Protein AF-A0A3D0DMH7-F1 (afdb_monomer)

Radius of gyration: 19.63 Å; Cα contacts (8 Å, |Δi|>4): 116; chains: 1; bounding box: 39×31×49 Å

Secondary structure (DSSP, 8-state):
------BTTEEEETTTTEEEE--SSS------PPPPPHHHHHHHHHHHHTSSS-EEEE-S---HHHHHHHHHHHHTT-EEEEETTEEEEEPP-

Mean predicted aligned error: 8.32 Å

Foldseek 3Di:
DDPFPDDVQWGADPVVRDIDGDDPDPDDDDDDDDADDPVVLLVVQVCQQADPAKDKAFHQDDDPVSVVSVVVSVVQAWDWDDDHRMIIIDYRD

Sequence (93 aa):
MNNLIDNNIITFDKDSDTITINPVSSSVKGSVRAIASKSHAHRLLIAAALSEEKTNIITPDTSKDIEATIGCLNSLGANIIRGNGHISVKPID

Nearest PDB structures (foldseek):
  3rmt-assembly1_B  TM=8.753E-01  e=2.019E-03  Halalkalibacterium halodurans
  3rmt-assembly1_A  TM=8.395E-01  e=3.193E-03  Halalkalibacterium halodurans
  5bs5-assembly2_B  TM=8.386E-01  e=3.850E-02  Acinetobacter baumannii ATCC 17978
  2pqd-assembly1_A  TM=8.842E-01  e=5.703E-02  Agrobacterium sp.
  3sg1-assembly1_A  TM=7.762E-01  e=2.114E-01  Bacillus anthracis

pLDDT: mean 86.64, std 13.91, range [35.94, 98.31]

Solvent-accessible surface area (backbone atoms only — not comparable to full-atom values): 5840 Å² total; per-residue (Å²): 136,83,87,63,71,80,51,99,40,46,49,74,42,82,90,75,76,42,75,48,76,50,75,96,55,101,72,89,84,86,87,77,85,83,73,78,58,63,72,57,52,53,53,52,51,54,52,27,33,71,34,98,51,75,34,76,46,83,44,78,68,84,48,73,68,54,56,50,51,51,53,52,44,37,73,70,48,20,51,70,49,78,56,94,45,28,37,40,24,35,28,42,122

Structure (mmCIF, N/CA/C/O backbone):
data_AF-A0A3D0DMH7-F1
#
_entry.id   AF-A0A3D0DMH7-F1
#
loop_
_atom_site.group_PDB
_atom_site.id
_atom_site.type_symbol
_atom_site.label_atom_id
_atom_site.label_alt_id
_atom_site.label_comp_id
_atom_site.label_asym_id
_atom_site.label_entity_id
_atom_site.label_seq_id
_atom_site.pdbx_PDB_ins_code
_atom_site.Cartn_x
_atom_site.Cartn_y
_atom_site.Cartn_z
_atom_site.occupancy
_atom_site.B_iso_or_equiv
_atom_site.auth_seq_id
_atom_site.auth_comp_id
_atom_site.auth_asym_id
_atom_site.auth_atom_id
_atom_site.pdbx_PDB_model_num
ATOM 1 N N . MET A 1 1 ? 3.622 -18.158 -28.665 1.00 35.94 1 MET A N 1
ATOM 2 C CA . MET A 1 1 ? 3.312 -16.897 -29.373 1.00 35.94 1 MET A CA 1
ATOM 3 C C . MET A 1 1 ? 3.974 -15.797 -28.561 1.00 35.94 1 MET A C 1
ATOM 5 O O . MET A 1 1 ? 3.477 -15.444 -27.499 1.00 35.94 1 MET A O 1
ATOM 9 N N . ASN A 1 2 ? 5.196 -15.436 -28.956 1.00 36.62 2 ASN A N 1
ATOM 10 C CA . ASN A 1 2 ? 6.109 -14.617 -28.162 1.00 36.62 2 ASN A CA 1
ATOM 11 C C . ASN A 1 2 ? 5.729 -13.148 -28.339 1.00 36.62 2 ASN A C 1
ATOM 13 O O . ASN A 1 2 ? 5.922 -12.592 -29.415 1.00 36.62 2 ASN A O 1
ATOM 17 N N . ASN A 1 3 ? 5.175 -12.535 -27.295 1.00 42.81 3 ASN A N 1
ATOM 18 C CA . ASN A 1 3 ? 4.986 -11.088 -27.236 1.00 42.81 3 ASN A CA 1
ATOM 19 C C . ASN A 1 3 ? 6.331 -10.436 -26.895 1.00 42.81 3 ASN A C 1
ATOM 21 O O . ASN A 1 3 ? 6.557 -9.997 -25.770 1.00 42.81 3 ASN A O 1
ATOM 25 N N . LEU A 1 4 ? 7.236 -10.432 -27.872 1.00 47.06 4 LEU A N 1
ATOM 26 C CA . LEU A 1 4 ? 8.407 -9.570 -27.866 1.00 47.06 4 LEU A CA 1
ATOM 27 C C . LEU A 1 4 ? 7.903 -8.155 -28.157 1.00 47.06 4 LEU A C 1
ATOM 29 O O . LEU A 1 4 ? 7.376 -7.885 -29.236 1.00 47.06 4 LEU A O 1
ATOM 33 N N . ILE A 1 5 ? 8.024 -7.252 -27.187 1.00 50.44 5 ILE A N 1
ATOM 34 C CA . ILE A 1 5 ? 7.977 -5.815 -27.469 1.00 50.44 5 ILE A CA 1
ATOM 35 C C . ILE A 1 5 ? 9.310 -5.511 -28.154 1.00 50.44 5 ILE A C 1
ATOM 37 O O . ILE A 1 5 ? 10.283 -5.135 -27.513 1.00 50.44 5 ILE A O 1
A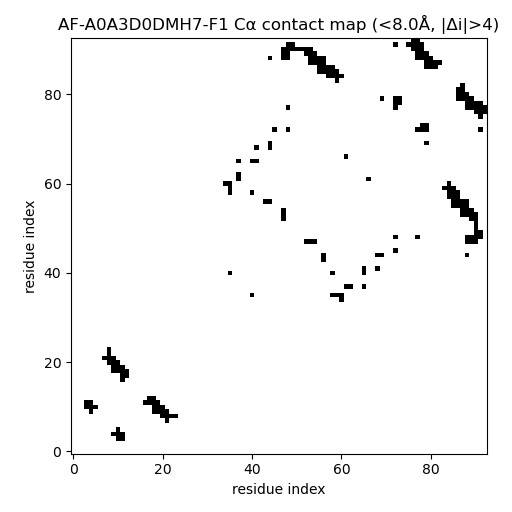TOM 41 N N . ASP A 1 6 ? 9.367 -5.814 -29.447 1.00 50.72 6 ASP A N 1
ATOM 42 C CA . ASP A 1 6 ? 10.601 -5.877 -30.218 1.00 50.72 6 ASP A CA 1
ATOM 43 C C . ASP A 1 6 ? 10.905 -4.503 -30.817 1.00 50.72 6 ASP A C 1
ATOM 45 O O . ASP A 1 6 ? 10.588 -4.183 -31.960 1.00 50.72 6 ASP A O 1
ATOM 49 N N . ASN A 1 7 ? 11.494 -3.645 -29.996 1.00 53.72 7 ASN A N 1
ATOM 50 C CA . ASN A 1 7 ? 12.386 -2.616 -30.500 1.00 53.72 7 ASN A CA 1
ATOM 51 C C . ASN A 1 7 ? 13.760 -3.075 -30.017 1.00 53.72 7 ASN A C 1
ATOM 53 O O . ASN A 1 7 ? 13.883 -3.230 -28.806 1.00 53.72 7 ASN A O 1
ATOM 57 N N . ASN A 1 8 ? 14.746 -3.286 -30.906 1.00 66.25 8 ASN A N 1
ATOM 58 C CA . ASN A 1 8 ? 16.117 -3.840 -30.705 1.00 66.25 8 ASN A CA 1
ATOM 59 C C . ASN A 1 8 ? 16.949 -3.342 -29.479 1.00 66.25 8 ASN A C 1
ATOM 61 O O . ASN A 1 8 ? 18.132 -3.646 -29.344 1.00 66.25 8 ASN A O 1
ATOM 65 N N . ILE A 1 9 ? 16.352 -2.545 -28.604 1.00 74.81 9 ILE A N 1
ATOM 66 C CA . ILE A 1 9 ? 16.852 -1.887 -27.406 1.00 74.81 9 ILE A CA 1
ATOM 67 C C . ILE A 1 9 ? 16.443 -2.639 -26.122 1.00 74.81 9 ILE A C 1
ATOM 69 O O . ILE A 1 9 ? 17.211 -2.615 -25.164 1.00 74.81 9 ILE A O 1
ATOM 73 N N . ILE A 1 10 ? 15.268 -3.287 -26.056 1.00 81.38 10 ILE A N 1
ATOM 74 C CA . ILE A 1 10 ? 14.792 -3.991 -24.846 1.00 81.38 10 ILE A CA 1
ATOM 75 C C . ILE A 1 10 ? 14.209 -5.354 -25.224 1.00 81.38 10 ILE A C 1
ATOM 77 O O . ILE A 1 10 ? 13.304 -5.432 -26.048 1.00 81.38 10 ILE A O 1
ATOM 81 N N . THR A 1 11 ? 14.676 -6.418 -24.573 1.00 84.50 11 THR A N 1
ATOM 82 C CA . THR A 1 11 ? 14.177 -7.787 -24.772 1.00 84.50 11 THR A CA 1
ATOM 83 C C . THR A 1 11 ? 13.801 -8.402 -23.426 1.00 84.50 11 THR A C 1
ATOM 85 O O . THR A 1 11 ? 14.533 -8.238 -22.451 1.00 84.50 11 THR A O 1
ATOM 88 N N . PHE A 1 12 ? 12.669 -9.112 -23.370 1.00 86.81 12 PHE A N 1
ATOM 89 C CA . PHE A 1 12 ? 12.235 -9.879 -22.200 1.00 86.81 12 PHE A CA 1
ATOM 90 C C . PHE A 1 12 ? 12.213 -11.371 -22.535 1.00 86.81 12 PHE A C 1
ATOM 92 O O . PHE A 1 12 ? 11.487 -11.792 -23.438 1.00 86.81 12 PHE A O 1
ATOM 99 N N . ASP A 1 13 ? 12.997 -12.149 -21.796 1.00 87.06 13 ASP A N 1
ATOM 100 C CA . ASP A 1 13 ? 12.963 -13.605 -21.821 1.00 87.06 13 ASP A CA 1
ATOM 101 C C . ASP A 1 13 ? 12.095 -14.110 -20.662 1.00 87.06 13 ASP A C 1
ATOM 103 O O . ASP A 1 13 ? 12.434 -13.967 -19.487 1.00 87.06 13 ASP A O 1
ATOM 107 N N . LYS A 1 14 ? 10.951 -14.698 -21.017 1.00 81.62 14 LYS A N 1
ATOM 108 C CA . LYS A 1 14 ? 9.955 -15.193 -20.067 1.00 81.62 14 LYS A CA 1
ATOM 109 C C . LYS A 1 14 ? 10.387 -16.489 -19.374 1.00 81.62 14 LYS A C 1
ATOM 111 O O . LYS A 1 14 ? 9.899 -16.758 -18.280 1.00 81.62 14 LYS A O 1
ATOM 116 N N . ASP A 1 15 ? 11.261 -17.279 -19.992 1.00 90.06 15 ASP A N 1
ATOM 117 C CA . ASP A 1 15 ? 11.673 -18.576 -19.451 1.00 90.06 15 ASP A CA 1
ATOM 118 C C . ASP A 1 15 ? 12.785 -18.414 -18.404 1.00 90.06 15 ASP A C 1
ATOM 120 O O . ASP A 1 15 ? 12.855 -19.186 -17.448 1.00 90.06 15 ASP A O 1
ATOM 124 N N . SER A 1 16 ? 13.619 -17.377 -18.547 1.00 89.31 16 SER A N 1
ATOM 125 C CA . SER A 1 16 ? 14.708 -17.048 -17.616 1.00 89.31 16 SER A CA 1
ATOM 126 C C . SER A 1 16 ? 14.441 -15.830 -16.718 1.00 89.31 16 SER A C 1
ATOM 128 O O . SER A 1 16 ? 15.326 -15.439 -15.957 1.00 89.31 16 SER A O 1
ATOM 130 N N . ASP A 1 17 ? 13.255 -15.218 -16.811 1.00 90.56 17 ASP A N 1
ATOM 131 C CA . ASP A 1 17 ? 12.877 -13.971 -16.118 1.00 90.56 17 ASP A CA 1
ATOM 132 C C . ASP A 1 17 ? 13.922 -12.845 -16.281 1.00 90.56 17 ASP A C 1
ATOM 134 O O . ASP A 1 17 ? 14.213 -12.073 -15.366 1.00 90.56 17 ASP A O 1
ATOM 138 N N . THR A 1 18 ? 14.538 -12.772 -17.466 1.00 90.50 18 THR A N 1
ATOM 139 C CA . THR A 1 18 ? 15.642 -11.849 -17.754 1.00 90.50 18 THR A CA 1
ATOM 140 C C . THR A 1 18 ? 15.192 -10.716 -18.668 1.00 90.50 18 THR A C 1
ATOM 142 O O . THR A 1 18 ? 14.602 -10.929 -19.728 1.00 90.50 18 THR A O 1
ATOM 145 N N . ILE A 1 19 ? 15.539 -9.484 -18.285 1.00 89.38 19 ILE A N 1
ATOM 146 C CA . ILE A 1 19 ? 15.403 -8.291 -19.126 1.00 89.38 19 ILE A CA 1
ATOM 147 C C . ILE A 1 19 ? 16.792 -7.888 -19.622 1.00 89.38 19 ILE A C 1
ATOM 149 O O . ILE A 1 19 ? 17.681 -7.606 -18.821 1.00 89.38 19 ILE A O 1
ATOM 153 N N . THR A 1 20 ? 16.968 -7.814 -20.941 1.00 87.44 20 THR A N 1
ATOM 154 C CA . THR A 1 20 ? 18.191 -7.300 -21.575 1.00 87.44 20 THR A CA 1
ATOM 155 C C . THR A 1 20 ? 17.939 -5.903 -22.125 1.00 87.44 20 THR A C 1
ATOM 157 O O . THR A 1 20 ? 16.949 -5.677 -22.822 1.00 87.44 20 THR A O 1
ATOM 160 N N . ILE A 1 21 ? 18.844 -4.969 -21.821 1.00 85.19 21 ILE A N 1
ATOM 161 C CA . ILE A 1 21 ? 18.819 -3.594 -22.326 1.00 85.19 21 ILE A CA 1
ATOM 162 C C . ILE A 1 21 ? 20.077 -3.379 -23.167 1.00 85.19 21 ILE A C 1
ATOM 164 O O . ILE A 1 21 ? 21.187 -3.442 -22.642 1.00 85.19 21 ILE A O 1
ATOM 168 N N . ASN A 1 22 ? 19.893 -3.092 -24.454 1.00 84.38 22 ASN A N 1
ATOM 169 C CA . ASN A 1 22 ? 20.950 -2.769 -25.408 1.00 84.38 22 ASN A CA 1
ATOM 170 C C . ASN A 1 22 ? 20.946 -1.252 -25.660 1.00 84.38 22 ASN A C 1
ATOM 172 O O . ASN A 1 22 ? 20.206 -0.771 -26.524 1.00 84.38 22 ASN A O 1
ATOM 176 N N . PRO A 1 23 ? 21.706 -0.457 -24.886 1.00 75.25 23 PRO A N 1
ATOM 177 C CA . PRO A 1 23 ? 21.689 0.992 -25.023 1.00 75.25 23 PRO A CA 1
ATOM 178 C C . PRO A 1 23 ? 22.255 1.427 -26.382 1.00 75.25 23 PRO A C 1
ATOM 180 O O . PRO A 1 23 ? 23.339 1.016 -26.784 1.00 75.25 23 PRO A O 1
ATOM 183 N N . VAL A 1 24 ? 21.533 2.316 -27.070 1.00 75.88 24 VAL A N 1
ATOM 184 C CA . VAL A 1 24 ? 21.950 2.897 -28.363 1.00 75.88 24 VAL A CA 1
ATOM 185 C C . VAL A 1 24 ? 23.013 3.997 -28.226 1.00 75.88 24 VAL A C 1
ATOM 187 O O . VAL A 1 24 ? 23.600 4.416 -29.220 1.00 75.88 24 VAL A O 1
ATOM 190 N N . SER A 1 25 ? 23.271 4.479 -27.005 1.00 78.50 25 SER A N 1
ATOM 191 C CA . SER A 1 25 ? 24.271 5.507 -26.692 1.00 78.50 25 SER A CA 1
ATOM 192 C C . SER A 1 25 ? 25.007 5.194 -25.385 1.00 78.50 25 SER A C 1
ATOM 194 O O . SER A 1 25 ? 24.457 4.583 -24.472 1.00 78.50 25 SER A O 1
ATOM 196 N N . SER A 1 26 ? 26.249 5.671 -25.258 1.00 76.19 26 SER A N 1
ATOM 197 C CA . SER A 1 26 ? 27.096 5.491 -24.064 1.00 76.19 26 SER A CA 1
ATOM 198 C C . SER A 1 26 ? 26.689 6.356 -22.859 1.00 76.19 26 SER A C 1
ATOM 200 O O . SER A 1 26 ? 27.303 6.275 -21.797 1.00 76.19 26 SER A O 1
ATOM 202 N N . SER A 1 27 ? 25.661 7.196 -23.001 1.00 79.50 27 SER A N 1
ATOM 203 C CA . SER A 1 27 ? 25.127 8.032 -21.926 1.00 79.50 27 SER A CA 1
ATOM 204 C C . SER A 1 27 ? 23.608 8.132 -22.044 1.00 79.50 27 SER A C 1
ATOM 206 O O . SER A 1 27 ? 23.089 8.518 -23.093 1.00 79.50 27 SER A O 1
ATOM 208 N N . VAL A 1 28 ? 22.911 7.807 -20.952 1.00 79.56 28 VAL A N 1
ATOM 209 C CA . VAL A 1 28 ? 21.464 7.995 -20.785 1.00 79.56 28 VAL A CA 1
ATOM 210 C C . VAL A 1 28 ? 21.251 9.132 -19.791 1.00 79.56 28 VAL A C 1
ATOM 212 O O . VAL A 1 28 ? 21.795 9.110 -18.687 1.00 79.56 28 VAL A O 1
ATOM 215 N N . LYS A 1 29 ? 20.472 10.142 -20.182 1.00 84.56 29 LYS A N 1
ATOM 216 C CA . LYS A 1 29 ? 20.102 11.279 -19.330 1.00 84.56 29 LYS A CA 1
ATOM 217 C C . LYS A 1 29 ? 18.607 11.543 -19.467 1.00 84.56 29 LYS A C 1
ATOM 219 O O . LYS A 1 29 ? 18.075 11.510 -20.571 1.00 84.56 29 LYS A O 1
ATOM 224 N N . GLY A 1 30 ? 17.944 11.811 -18.349 1.00 85.31 30 GLY A N 1
ATOM 225 C CA . GLY A 1 30 ? 16.510 12.072 -18.298 1.00 85.31 30 GLY A CA 1
ATOM 226 C C . GLY A 1 30 ? 16.029 12.260 -16.864 1.00 85.31 30 GLY A C 1
ATOM 227 O O . GLY A 1 30 ? 16.822 12.270 -15.922 1.00 85.31 30 GLY A O 1
ATOM 228 N N . SER A 1 31 ? 14.724 12.418 -16.686 1.00 90.88 31 SER A N 1
ATOM 229 C CA . SER A 1 31 ? 14.093 12.488 -15.369 1.00 90.88 31 SER A CA 1
ATOM 230 C C . SER A 1 31 ? 12.842 11.627 -15.362 1.00 90.88 31 SER A C 1
ATOM 232 O O . SER A 1 31 ? 12.075 11.625 -16.321 1.00 90.88 31 SER A O 1
ATOM 234 N N . VAL A 1 32 ? 12.643 10.902 -14.269 1.00 86.81 32 VAL A N 1
ATOM 235 C CA . VAL A 1 32 ? 11.461 10.077 -14.022 1.00 86.81 32 VAL A CA 1
ATOM 236 C C . VAL A 1 32 ? 10.874 10.508 -12.689 1.00 86.81 32 VAL A C 1
ATOM 238 O O . VAL A 1 32 ? 11.603 10.794 -11.738 1.00 86.81 32 VAL A O 1
ATOM 241 N N . ARG A 1 33 ? 9.545 10.572 -12.614 1.00 81.81 33 ARG A N 1
ATOM 242 C CA . ARG A 1 33 ? 8.851 10.811 -11.351 1.00 81.81 33 ARG A CA 1
ATOM 243 C C . ARG A 1 33 ? 9.047 9.594 -10.450 1.00 81.81 33 ARG A C 1
ATOM 245 O O . ARG A 1 33 ? 8.692 8.487 -10.841 1.00 81.81 33 ARG A O 1
ATOM 252 N N . ALA A 1 34 ? 9.579 9.805 -9.252 1.00 81.19 34 ALA A N 1
ATOM 253 C CA . ALA A 1 34 ? 9.640 8.746 -8.256 1.00 81.19 34 ALA A CA 1
ATOM 254 C C . ALA A 1 34 ? 8.217 8.310 -7.871 1.00 81.19 34 ALA A C 1
ATOM 256 O O . ALA A 1 34 ? 7.370 9.154 -7.570 1.00 81.19 34 ALA A O 1
ATOM 257 N N . ILE A 1 35 ? 7.971 7.002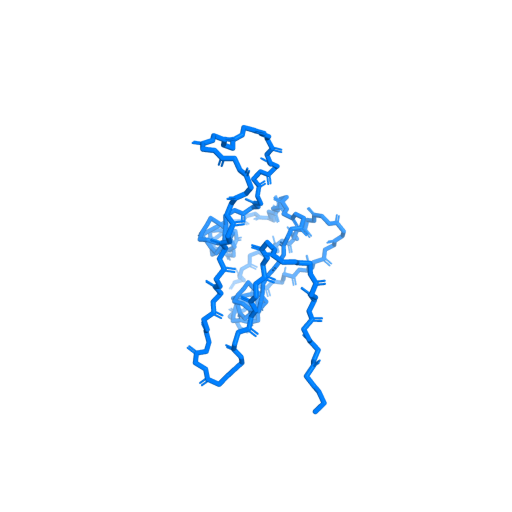 -7.893 1.00 79.50 35 ILE A N 1
ATOM 258 C CA . ILE A 1 35 ? 6.744 6.409 -7.351 1.00 79.50 35 ILE A CA 1
ATOM 259 C C . ILE A 1 35 ? 6.767 6.453 -5.821 1.00 79.50 35 ILE A C 1
ATOM 261 O O . ILE A 1 35 ? 7.838 6.555 -5.208 1.00 79.50 35 ILE A O 1
ATOM 265 N N . ALA A 1 36 ? 5.597 6.350 -5.192 1.00 75.75 36 ALA A N 1
ATOM 266 C CA . ALA A 1 36 ? 5.528 6.272 -3.740 1.00 75.75 36 ALA A CA 1
ATOM 267 C C . ALA A 1 36 ? 6.276 5.027 -3.221 1.00 75.75 36 ALA A C 1
ATOM 269 O O . ALA A 1 36 ? 6.154 3.921 -3.753 1.00 75.75 36 ALA A O 1
ATOM 270 N N . SER A 1 37 ? 7.066 5.199 -2.157 1.00 82.62 37 SER A N 1
ATOM 271 C CA . SER A 1 37 ? 7.796 4.081 -1.556 1.00 82.62 37 SER A CA 1
ATOM 272 C C . SER A 1 37 ? 6.832 3.131 -0.852 1.00 82.62 37 SER A C 1
ATOM 274 O O . SER A 1 37 ? 6.180 3.499 0.128 1.00 82.62 37 SER A O 1
ATOM 276 N N . LYS A 1 38 ? 6.814 1.877 -1.308 1.00 84.88 38 LYS A N 1
ATOM 277 C CA . LYS A 1 38 ? 6.006 0.804 -0.721 1.00 84.88 38 LYS A CA 1
ATOM 278 C C . LYS A 1 38 ? 6.254 0.660 0.786 1.00 84.88 38 LYS A C 1
ATOM 280 O O . LYS A 1 38 ? 5.312 0.685 1.570 1.00 84.88 38 LYS A O 1
ATOM 285 N N . SER A 1 39 ? 7.517 0.589 1.215 1.00 89.19 39 SER A N 1
ATOM 286 C CA . SER A 1 39 ? 7.873 0.444 2.635 1.00 89.19 39 SER A CA 1
ATOM 287 C C . SER A 1 39 ? 7.399 1.620 3.493 1.00 89.19 39 SER A C 1
ATOM 289 O O . SER A 1 39 ? 7.051 1.419 4.655 1.00 89.19 39 SER A O 1
ATOM 291 N N . HIS A 1 40 ? 7.358 2.839 2.943 1.00 89.88 40 HIS A N 1
ATOM 292 C CA . HIS A 1 40 ? 6.766 3.977 3.649 1.00 89.88 40 HIS A CA 1
ATOM 293 C C . HIS A 1 40 ? 5.249 3.830 3.785 1.00 89.88 40 HIS A C 1
ATOM 295 O O . HIS A 1 40 ? 4.737 4.053 4.879 1.00 89.88 40 HIS A O 1
ATOM 301 N N . ALA A 1 41 ? 4.549 3.392 2.735 1.00 91.50 41 ALA A N 1
ATOM 302 C CA . ALA A 1 41 ? 3.104 3.169 2.790 1.00 91.50 41 ALA A CA 1
ATOM 303 C C . ALA A 1 41 ? 2.722 2.165 3.892 1.00 91.50 41 ALA A C 1
ATOM 305 O O . ALA A 1 41 ? 1.842 2.456 4.696 1.00 91.50 41 ALA A O 1
ATOM 306 N N . HIS A 1 42 ? 3.436 1.037 4.004 1.00 94.56 42 HIS A N 1
ATOM 307 C CA . HIS A 1 42 ? 3.193 0.056 5.071 1.00 94.56 42 HIS A CA 1
ATOM 308 C C . HIS A 1 42 ? 3.339 0.654 6.474 1.00 94.56 42 HIS A C 1
ATOM 310 O O . HIS A 1 42 ? 2.469 0.470 7.321 1.00 94.56 42 HIS A O 1
ATOM 316 N N . ARG A 1 43 ? 4.430 1.388 6.725 1.00 96.00 43 ARG A N 1
ATOM 317 C CA . ARG A 1 43 ? 4.679 1.997 8.041 1.00 96.00 43 ARG A CA 1
ATOM 318 C C . ARG A 1 43 ? 3.620 3.034 8.392 1.00 96.00 43 ARG A C 1
ATOM 320 O O . ARG A 1 43 ? 3.164 3.060 9.528 1.00 96.00 43 ARG A O 1
ATOM 327 N N . LEU A 1 44 ? 3.218 3.855 7.422 1.00 96.00 44 LEU A N 1
ATOM 328 C CA . LEU A 1 44 ? 2.168 4.853 7.6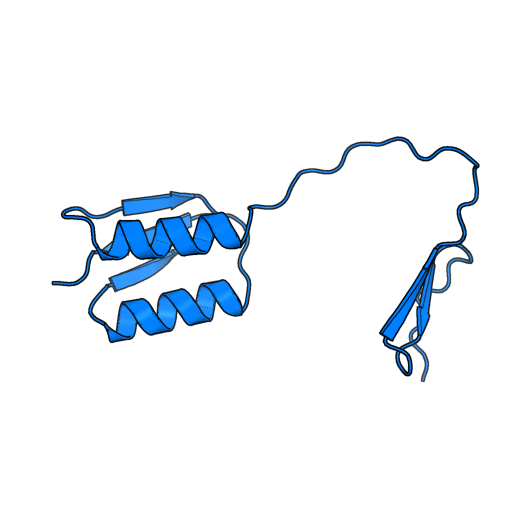14 1.00 96.00 44 LEU A CA 1
ATOM 329 C C . LEU A 1 44 ? 0.819 4.198 7.914 1.00 96.00 44 LEU A C 1
ATOM 331 O O . LEU A 1 44 ? 0.130 4.652 8.816 1.00 96.00 44 LEU A O 1
ATOM 335 N N . LEU A 1 45 ? 0.467 3.117 7.211 1.00 96.94 45 LEU A N 1
ATOM 336 C CA . LEU A 1 45 ? -0.768 2.369 7.463 1.00 96.94 45 LEU A CA 1
ATOM 337 C C . LEU A 1 45 ? -0.813 1.793 8.879 1.00 96.94 45 LEU A C 1
ATOM 339 O O . LEU A 1 45 ? -1.816 1.948 9.565 1.00 96.94 45 LEU A O 1
ATOM 343 N N . ILE A 1 46 ? 0.278 1.168 9.328 1.00 97.69 46 ILE A N 1
ATOM 344 C CA . ILE A 1 46 ? 0.366 0.603 10.680 1.00 97.69 46 ILE A CA 1
ATOM 345 C C . ILE A 1 46 ? 0.274 1.714 11.730 1.00 97.69 46 ILE A C 1
ATOM 347 O O . ILE A 1 46 ? -0.502 1.598 12.671 1.00 97.69 46 ILE A O 1
ATOM 351 N N . ALA A 1 47 ? 1.022 2.807 11.555 1.00 97.94 47 ALA A N 1
ATOM 352 C CA . ALA A 1 47 ? 0.986 3.933 12.485 1.00 97.94 47 ALA A CA 1
ATOM 353 C C . ALA A 1 47 ? -0.411 4.570 12.564 1.00 97.94 47 ALA A C 1
ATOM 355 O O . ALA A 1 47 ? -0.882 4.864 13.653 1.00 97.94 47 ALA A O 1
ATOM 356 N N . ALA A 1 48 ? -1.084 4.731 11.424 1.00 97.75 48 ALA A N 1
ATOM 357 C CA . ALA A 1 48 ? -2.439 5.268 11.349 1.00 97.75 48 ALA A CA 1
ATOM 358 C C . ALA A 1 48 ? -3.493 4.332 11.962 1.00 97.75 48 ALA A C 1
ATOM 360 O O . ALA A 1 48 ? -4.480 4.794 12.520 1.00 97.75 48 ALA A O 1
ATOM 361 N N . ALA A 1 49 ? -3.312 3.014 11.856 1.00 98.25 49 ALA A N 1
ATOM 362 C CA . ALA A 1 49 ? -4.227 2.052 12.466 1.00 98.25 49 ALA A CA 1
ATOM 363 C C . ALA A 1 49 ? -4.090 1.997 13.996 1.00 98.25 49 ALA A C 1
ATOM 365 O O . ALA A 1 49 ? -5.038 1.613 14.672 1.00 98.25 49 ALA A O 1
ATOM 366 N N . LEU A 1 50 ? -2.923 2.380 14.522 1.00 97.75 50 LEU A N 1
ATOM 367 C CA . LEU A 1 50 ? -2.601 2.405 15.951 1.00 97.75 50 LEU A CA 1
ATOM 368 C C . LEU A 1 50 ? -2.648 3.816 16.562 1.00 97.75 50 LEU A C 1
ATOM 370 O O . LEU A 1 50 ? -2.285 3.982 17.725 1.00 97.75 50 LEU A O 1
ATOM 374 N N . SER A 1 51 ? -3.021 4.843 15.792 1.00 97.25 51 SER A N 1
ATOM 375 C CA . SER A 1 51 ? -3.151 6.209 16.306 1.00 97.25 51 SER A CA 1
ATOM 376 C C . SER A 1 51 ? -4.466 6.404 17.059 1.00 97.25 51 SER A C 1
ATOM 378 O O . SER A 1 51 ? -5.380 5.604 16.938 1.00 97.25 51 SER A O 1
ATOM 380 N N . GLU A 1 52 ? -4.596 7.502 17.797 1.00 95.75 52 GLU A N 1
ATOM 381 C CA . GLU A 1 52 ? -5.845 7.833 18.506 1.00 95.75 52 GLU A CA 1
ATOM 382 C C . GLU A 1 52 ? -6.922 8.395 17.564 1.00 95.75 52 GLU A C 1
ATOM 384 O O . GLU A 1 52 ? -8.115 8.277 17.820 1.00 95.75 52 GLU A O 1
ATOM 389 N N . GLU A 1 53 ? -6.500 8.987 16.444 1.00 95.94 53 GLU A N 1
ATOM 390 C CA . GLU A 1 53 ? -7.368 9.765 15.564 1.00 95.94 53 GLU A CA 1
ATOM 391 C C . GLU A 1 53 ? -7.394 9.231 14.133 1.00 95.94 53 GLU A C 1
ATOM 393 O O . GLU A 1 53 ? -6.466 8.574 13.648 1.00 95.94 53 GLU A O 1
ATOM 398 N N . LYS A 1 54 ? -8.466 9.578 13.415 1.00 96.75 54 LYS A N 1
ATOM 399 C CA . LYS A 1 54 ? -8.597 9.283 11.986 1.00 96.75 54 LYS A CA 1
ATOM 400 C C . LYS A 1 54 ? -7.465 9.942 11.192 1.00 96.75 54 LYS A C 1
ATOM 402 O O . LYS A 1 54 ? -7.273 11.154 11.250 1.00 96.75 54 LYS A O 1
ATOM 407 N N . THR A 1 55 ? -6.802 9.158 10.346 1.00 97.56 55 THR A N 1
ATOM 408 C CA . THR A 1 55 ? -5.657 9.606 9.543 1.00 97.56 55 THR A CA 1
ATOM 409 C C . THR A 1 55 ? -5.923 9.446 8.046 1.00 97.56 55 THR A C 1
ATOM 411 O O . THR A 1 55 ? -6.477 8.442 7.602 1.00 97.56 55 THR A O 1
ATOM 414 N N . ASN A 1 56 ? -5.502 10.428 7.241 1.00 96.12 56 ASN A N 1
ATOM 415 C CA . ASN A 1 56 ? -5.530 10.344 5.778 1.00 96.12 56 ASN A CA 1
ATOM 416 C C . ASN A 1 56 ? -4.102 10.291 5.225 1.00 96.12 56 ASN A C 1
ATOM 418 O O . ASN A 1 56 ? -3.304 11.196 5.458 1.00 96.12 56 ASN A O 1
ATOM 422 N N . ILE A 1 57 ? -3.799 9.250 4.454 1.00 94.31 57 ILE A N 1
ATOM 423 C CA . ILE A 1 57 ? -2.499 9.033 3.818 1.00 94.31 57 ILE A CA 1
ATOM 424 C C . ILE A 1 57 ? -2.636 9.332 2.326 1.00 94.31 57 ILE A C 1
ATOM 426 O O . ILE A 1 57 ? -3.429 8.694 1.636 1.00 94.31 57 ILE A O 1
ATOM 430 N N . ILE A 1 58 ? -1.853 10.280 1.808 1.00 91.50 58 ILE A N 1
ATOM 431 C CA . ILE A 1 58 ? -1.804 10.571 0.369 1.00 91.50 58 ILE A CA 1
ATOM 432 C C . ILE A 1 58 ? -0.894 9.540 -0.298 1.00 91.50 58 ILE A C 1
ATOM 434 O O . ILE A 1 58 ? 0.310 9.508 -0.048 1.00 91.50 58 ILE A O 1
ATOM 438 N N . THR A 1 59 ? -1.470 8.694 -1.147 1.00 86.25 59 THR A N 1
ATOM 439 C CA . THR A 1 59 ? -0.721 7.708 -1.930 1.00 86.25 59 THR A CA 1
ATOM 440 C C . THR A 1 59 ? -1.469 7.404 -3.231 1.00 86.25 59 THR A C 1
ATOM 442 O O . THR A 1 59 ? -2.531 6.775 -3.203 1.00 86.25 59 THR A O 1
ATOM 445 N N . PRO A 1 60 ? -0.962 7.863 -4.391 1.00 79.38 60 PRO A N 1
ATOM 446 C CA . PRO A 1 60 ? -1.572 7.546 -5.681 1.00 79.38 60 PRO A CA 1
ATOM 447 C C . PRO A 1 60 ? -1.392 6.071 -6.048 1.00 79.38 60 PRO A C 1
ATOM 449 O O . PRO A 1 60 ? -2.278 5.465 -6.651 1.00 79.38 60 PRO A O 1
ATOM 452 N N . ASP A 1 61 ? -0.280 5.480 -5.616 1.00 82.00 61 ASP A N 1
ATOM 453 C CA . ASP A 1 61 ? 0.118 4.130 -5.982 1.00 82.00 61 ASP A CA 1
ATOM 454 C C . ASP A 1 61 ? -0.374 3.097 -4.956 1.00 82.00 61 ASP A C 1
ATOM 456 O O . ASP A 1 61 ? -0.565 3.395 -3.773 1.00 82.00 61 ASP A O 1
ATOM 460 N N . THR A 1 62 ? -0.560 1.860 -5.420 1.00 84.88 62 THR A N 1
ATOM 461 C CA . THR A 1 62 ? -0.759 0.676 -4.572 1.00 84.88 62 THR A CA 1
ATOM 462 C C . THR A 1 62 ? 0.041 -0.502 -5.092 1.00 84.88 62 THR A C 1
ATOM 464 O O . THR A 1 62 ? 0.549 -0.498 -6.212 1.00 84.88 62 THR A O 1
ATOM 467 N N . SER A 1 63 ? 0.091 -1.546 -4.284 1.00 89.44 63 SER A N 1
ATOM 468 C CA . SER A 1 63 ? 0.578 -2.862 -4.648 1.00 89.44 63 SER A CA 1
ATOM 469 C C . SER A 1 63 ? -0.279 -3.922 -3.965 1.00 89.44 63 SER A C 1
ATOM 471 O O . SER A 1 63 ? -0.986 -3.641 -2.998 1.00 89.44 63 SER A O 1
ATOM 473 N N . LYS A 1 64 ? -0.155 -5.176 -4.411 1.00 91.25 64 LYS A N 1
ATOM 474 C CA . LYS A 1 64 ? -0.765 -6.319 -3.714 1.00 91.25 64 LYS A CA 1
ATOM 475 C C . LYS A 1 64 ? -0.357 -6.380 -2.236 1.00 91.25 64 LYS A C 1
ATOM 477 O O . LYS A 1 64 ? -1.180 -6.721 -1.399 1.00 91.25 64 LYS A O 1
ATOM 482 N N . ASP A 1 65 ? 0.878 -5.992 -1.919 1.00 92.50 65 ASP A N 1
ATOM 483 C CA . ASP A 1 65 ? 1.378 -5.956 -0.541 1.00 92.50 65 ASP A CA 1
ATOM 484 C C . ASP A 1 65 ? 0.652 -4.895 0.309 1.00 92.50 65 ASP A C 1
ATOM 486 O O . ASP A 1 65 ? 0.311 -5.146 1.468 1.00 92.50 65 ASP A O 1
ATOM 490 N N . ILE A 1 66 ? 0.393 -3.711 -0.263 1.00 92.69 66 ILE A N 1
ATOM 491 C CA . ILE A 1 66 ? -0.357 -2.635 0.402 1.00 92.69 66 ILE A CA 1
ATOM 492 C C . ILE A 1 66 ? -1.793 -3.091 0.666 1.00 92.69 66 ILE A C 1
ATOM 494 O O . ILE A 1 66 ? -2.261 -2.978 1.797 1.00 92.69 66 ILE A O 1
ATOM 498 N N . GLU A 1 67 ? -2.461 -3.676 -0.331 1.00 93.88 67 GLU A N 1
ATOM 499 C CA . GLU A 1 67 ? -3.826 -4.194 -0.169 1.00 93.88 67 GLU A CA 1
ATOM 500 C C . GLU A 1 67 ? -3.887 -5.327 0.872 1.00 93.88 67 GLU A C 1
ATOM 502 O O . GLU A 1 67 ? -4.798 -5.365 1.697 1.00 93.88 67 GLU A O 1
ATOM 507 N N . ALA A 1 68 ? -2.881 -6.208 0.913 1.00 95.8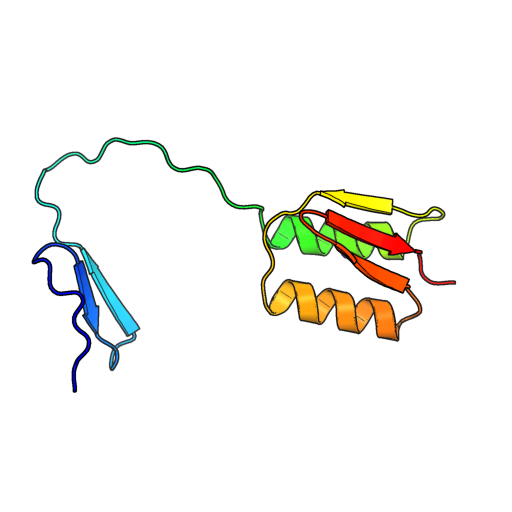8 68 ALA A N 1
ATOM 508 C CA . ALA A 1 68 ? -2.779 -7.239 1.946 1.00 95.88 68 ALA A CA 1
ATOM 509 C C . ALA A 1 68 ? -2.620 -6.633 3.351 1.00 95.88 68 ALA A C 1
ATOM 511 O O . ALA A 1 68 ? -3.262 -7.081 4.297 1.00 95.88 68 ALA A O 1
ATOM 512 N N . THR A 1 69 ? -1.816 -5.575 3.488 1.00 96.50 69 THR A N 1
ATOM 513 C CA . THR A 1 69 ? -1.642 -4.867 4.769 1.00 96.50 69 THR A CA 1
ATOM 514 C C . THR A 1 69 ? -2.942 -4.218 5.227 1.00 96.50 69 THR A C 1
ATOM 516 O O . THR A 1 69 ? -3.309 -4.353 6.390 1.00 96.50 69 THR A O 1
ATOM 519 N N . ILE A 1 70 ? -3.665 -3.567 4.312 1.00 96.38 70 ILE A N 1
ATOM 520 C CA . ILE A 1 70 ? -4.995 -3.005 4.574 1.00 96.38 70 ILE A CA 1
ATOM 521 C C . ILE A 1 70 ? -5.954 -4.101 5.053 1.00 96.38 70 ILE A C 1
ATOM 523 O O . ILE A 1 70 ? -6.626 -3.920 6.063 1.00 96.38 70 ILE A O 1
ATOM 527 N N . GLY A 1 71 ? -5.985 -5.253 4.375 1.00 97.62 71 GLY A N 1
ATOM 528 C CA . GLY A 1 71 ? -6.826 -6.389 4.759 1.00 97.62 71 GLY A CA 1
ATOM 529 C C . GLY A 1 71 ? -6.512 -6.921 6.160 1.00 97.62 71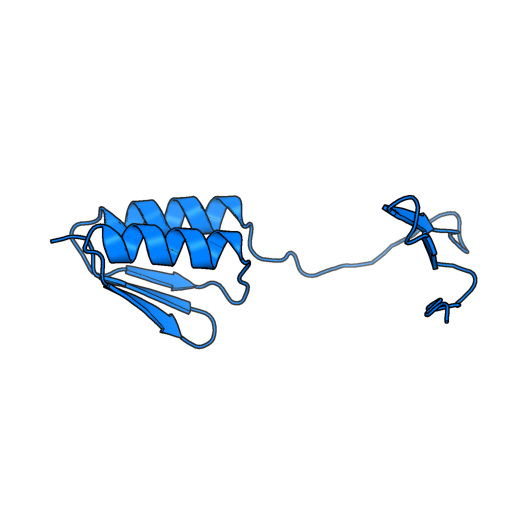 GLY A C 1
ATOM 530 O O . GLY A 1 71 ? -7.429 -7.147 6.952 1.00 97.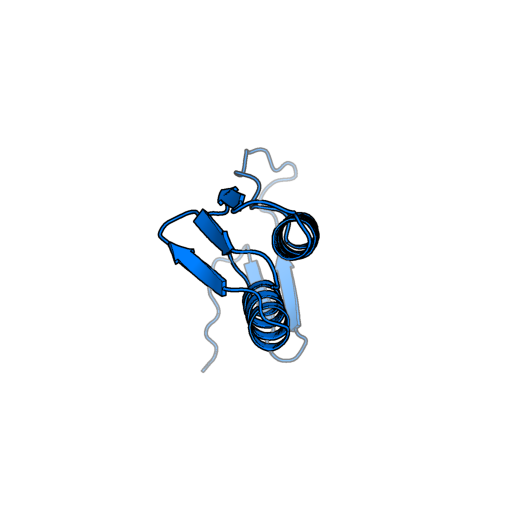62 71 GLY A O 1
ATOM 531 N N . CYS A 1 72 ? -5.227 -7.062 6.498 1.00 98.00 72 CYS A N 1
ATOM 532 C CA . CYS A 1 72 ? -4.795 -7.462 7.837 1.00 98.00 72 CYS A CA 1
ATOM 533 C C . CYS A 1 72 ? -5.248 -6.456 8.902 1.00 98.00 72 CYS A C 1
ATOM 535 O O . CYS A 1 72 ? -5.841 -6.852 9.898 1.00 98.00 72 CYS A O 1
ATOM 537 N N . LEU A 1 73 ? -5.011 -5.160 8.686 1.00 98.12 73 LEU A N 1
ATOM 538 C CA . LEU A 1 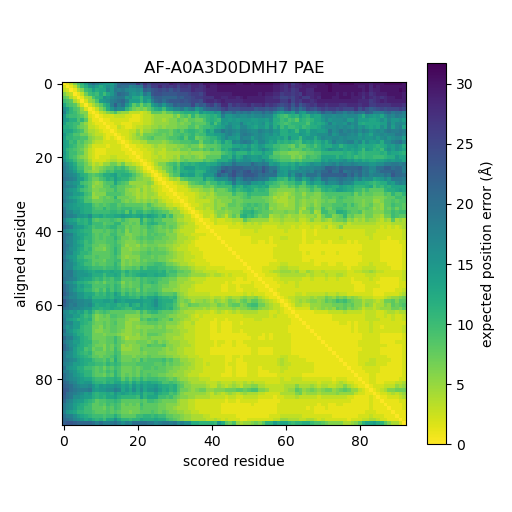73 ? -5.386 -4.111 9.640 1.00 98.12 73 LEU A CA 1
ATOM 539 C C . LEU A 1 73 ? -6.907 -3.994 9.804 1.00 98.12 73 LEU A C 1
ATOM 541 O O . LEU A 1 73 ? -7.385 -3.851 10.926 1.00 98.12 73 LEU A O 1
ATOM 545 N N . ASN A 1 74 ? -7.670 -4.133 8.716 1.00 98.19 74 ASN A N 1
ATOM 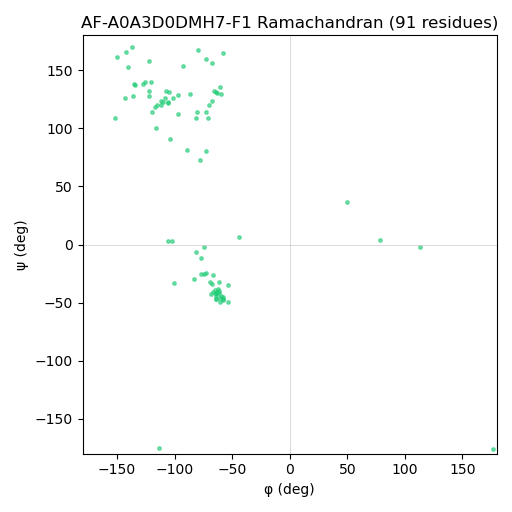546 C CA . ASN A 1 74 ? -9.131 -4.190 8.780 1.00 98.19 74 ASN A CA 1
ATOM 547 C C . ASN A 1 74 ? -9.614 -5.397 9.597 1.00 98.19 74 ASN A C 1
ATOM 549 O O . ASN A 1 74 ? -10.535 -5.279 10.398 1.00 98.19 74 ASN A O 1
ATOM 553 N N . SER A 1 75 ? -8.956 -6.550 9.449 1.00 97.94 75 SER A N 1
ATOM 554 C CA . SER A 1 75 ? -9.261 -7.751 10.242 1.00 97.94 75 SER A CA 1
ATOM 555 C C . SER A 1 75 ? -8.926 -7.586 11.728 1.00 97.94 75 SER A C 1
ATOM 557 O O . SER A 1 75 ? -9.531 -8.249 12.565 1.00 97.94 75 SER A O 1
ATOM 559 N N . LEU A 1 76 ? -7.974 -6.707 12.058 1.00 97.38 76 LEU A N 1
ATOM 560 C CA . LEU A 1 76 ? -7.620 -6.351 13.434 1.00 97.38 76 LEU A CA 1
ATOM 561 C C . LEU A 1 76 ? -8.551 -5.300 14.055 1.00 97.38 76 LEU A C 1
ATOM 563 O O . LEU A 1 76 ? -8.418 -5.036 15.242 1.00 97.38 76 LEU A O 1
ATOM 567 N N . GLY A 1 77 ? -9.485 -4.724 13.291 1.00 97.69 77 GLY A N 1
ATOM 568 C CA . GLY A 1 77 ? -10.484 -3.778 13.797 1.00 97.69 77 GLY A CA 1
ATOM 569 C C . GLY A 1 77 ? -10.344 -2.346 13.281 1.00 97.69 77 GLY A C 1
ATOM 570 O O . GLY A 1 77 ? -11.189 -1.512 13.594 1.00 97.69 77 GLY A O 1
ATOM 571 N N . ALA A 1 78 ? -9.334 -2.042 12.460 1.00 98.31 78 ALA A N 1
ATOM 572 C CA . ALA A 1 78 ? -9.279 -0.753 11.777 1.00 98.31 78 ALA A CA 1
ATOM 573 C C . ALA A 1 78 ? -10.409 -0.661 10.738 1.00 98.31 78 ALA A C 1
ATOM 575 O O . ALA A 1 78 ? -10.875 -1.672 10.212 1.00 98.31 78 ALA A O 1
ATOM 576 N N . ASN A 1 79 ? -10.814 0.555 10.374 1.00 98.06 79 ASN A N 1
ATOM 577 C CA . ASN A 1 79 ? -11.644 0.768 9.189 1.00 98.06 79 ASN A CA 1
ATOM 578 C C . ASN A 1 79 ? -10.873 1.610 8.176 1.00 98.06 79 ASN A C 1
ATOM 580 O O . ASN A 1 79 ? -10.762 2.832 8.304 1.00 98.06 79 ASN A O 1
ATOM 584 N N . I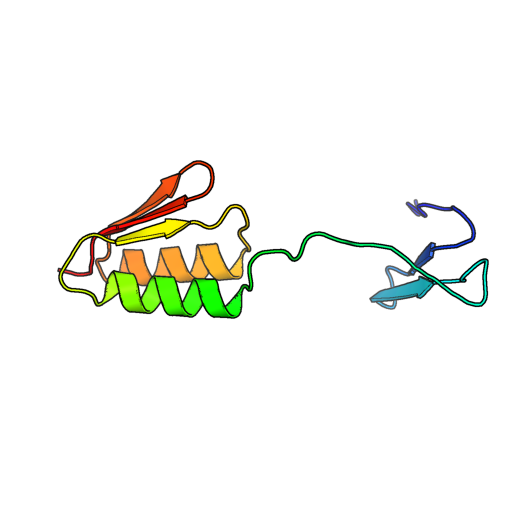LE A 1 80 ? -10.322 0.926 7.178 1.00 97.81 80 ILE A N 1
ATOM 585 C CA . ILE A 1 80 ? -9.469 1.498 6.147 1.00 97.81 80 ILE A CA 1
ATOM 586 C C . ILE A 1 80 ? -10.187 1.463 4.801 1.00 97.81 80 ILE A C 1
ATOM 588 O O . ILE A 1 80 ? -10.501 0.394 4.273 1.00 97.81 80 ILE A O 1
ATOM 592 N N . ILE A 1 81 ? -10.388 2.647 4.221 1.00 95.12 81 ILE A N 1
ATOM 593 C CA . ILE A 1 81 ? -11.070 2.847 2.940 1.00 95.12 81 ILE A CA 1
ATOM 594 C C . ILE A 1 81 ? -10.129 3.568 1.985 1.00 95.12 81 ILE A C 1
ATOM 596 O O . ILE A 1 81 ? -9.534 4.596 2.319 1.00 95.12 81 ILE A O 1
ATOM 600 N N . ARG A 1 82 ? -10.024 3.053 0.761 1.00 90.19 82 ARG A N 1
ATOM 601 C CA . ARG A 1 82 ? -9.209 3.659 -0.286 1.00 90.19 82 ARG A CA 1
ATOM 602 C C . ARG A 1 82 ? -10.054 4.526 -1.211 1.00 90.19 82 ARG A C 1
ATOM 604 O O . ARG A 1 82 ? -11.078 4.088 -1.726 1.00 90.19 82 ARG A O 1
ATOM 611 N N . GLY A 1 83 ? -9.601 5.757 -1.413 1.00 87.00 83 GLY A N 1
ATOM 612 C CA . GLY A 1 83 ? -10.171 6.715 -2.350 1.00 87.00 83 GLY A CA 1
ATOM 613 C C . GLY A 1 83 ? -9.208 7.022 -3.493 1.00 87.00 83 GLY A C 1
ATOM 614 O O . GLY A 1 83 ? -8.119 6.452 -3.603 1.00 87.00 83 GLY A O 1
ATOM 615 N N . ASN A 1 84 ? -9.597 7.959 -4.355 1.00 86.31 84 ASN A N 1
ATOM 616 C CA . ASN A 1 84 ? -8.751 8.360 -5.471 1.00 86.31 84 ASN A CA 1
ATOM 617 C C . ASN A 1 84 ? -7.538 9.153 -4.945 1.00 86.31 84 ASN A C 1
ATOM 619 O O . ASN A 1 84 ? -7.684 10.273 -4.450 1.00 86.31 84 ASN A O 1
ATOM 623 N N . GLY A 1 85 ? -6.351 8.547 -4.997 1.00 86.94 85 GLY A N 1
ATOM 624 C CA . GLY A 1 85 ? -5.091 9.164 -4.567 1.00 86.94 85 GLY A CA 1
ATOM 625 C C . GLY A 1 85 ? -4.829 9.210 -3.057 1.00 86.94 85 GLY A C 1
ATOM 626 O O . GLY A 1 85 ? -3.822 9.783 -2.640 1.00 86.94 85 GLY A O 1
ATOM 627 N N . HIS A 1 86 ? -5.703 8.633 -2.228 1.00 91.88 86 HIS A N 1
ATOM 628 C CA . HIS A 1 86 ? -5.537 8.633 -0.774 1.00 91.88 86 HIS A CA 1
ATOM 629 C C . HIS A 1 86 ? -6.150 7.397 -0.109 1.00 91.88 86 HIS A C 1
ATOM 631 O O . HIS A 1 86 ? -7.014 6.725 -0.670 1.00 91.88 86 HIS A O 1
ATOM 637 N N . ILE A 1 87 ? -5.715 7.125 1.118 1.00 95.19 87 ILE A N 1
ATOM 638 C CA . ILE A 1 87 ? -6.251 6.087 1.998 1.00 95.19 87 ILE A CA 1
ATOM 639 C C . ILE A 1 87 ? -6.710 6.757 3.290 1.00 95.19 87 ILE A C 1
ATOM 641 O O . ILE A 1 87 ? -5.951 7.504 3.905 1.00 95.19 87 ILE A O 1
ATOM 645 N N . SER A 1 88 ? -7.949 6.496 3.693 1.00 96.88 88 SER A N 1
ATOM 646 C CA . SER A 1 88 ? -8.518 6.957 4.955 1.00 96.88 88 SER A CA 1
ATOM 647 C C . SER A 1 88 ? -8.496 5.815 5.960 1.00 96.88 88 SER A C 1
ATOM 649 O O . SER A 1 88 ? -8.992 4.734 5.659 1.00 96.88 88 SER A O 1
ATOM 651 N N . VAL A 1 89 ? -7.916 6.052 7.133 1.00 98.25 89 VAL A N 1
ATOM 652 C CA . VAL A 1 89 ? -7.747 5.065 8.202 1.00 98.25 89 VAL A CA 1
ATOM 653 C C . VAL A 1 89 ? -8.479 5.568 9.437 1.00 98.25 89 VAL A C 1
ATOM 655 O O . VAL A 1 89 ? -8.102 6.592 10.008 1.00 98.25 89 VAL A O 1
ATOM 658 N N . LYS A 1 90 ? -9.531 4.861 9.848 1.00 98.31 90 LYS A N 1
ATOM 659 C CA . LYS A 1 90 ? -10.024 4.916 11.225 1.00 98.31 90 LYS A CA 1
ATOM 660 C C . LYS A 1 90 ? -9.223 3.884 12.041 1.00 98.31 90 LYS A C 1
ATOM 662 O O . LYS A 1 90 ? -9.127 2.746 11.567 1.00 98.31 90 LYS A O 1
ATOM 667 N N . PRO A 1 91 ? -8.657 4.263 13.200 1.00 98.06 91 PRO A N 1
ATOM 668 C CA . PRO A 1 91 ? -7.887 3.354 14.041 1.00 98.06 91 PRO A CA 1
ATOM 669 C C . PRO A 1 91 ? -8.666 2.122 14.496 1.00 98.06 91 PRO A C 1
ATOM 671 O O . PRO A 1 91 ? -9.894 2.077 14.389 1.00 98.06 91 PRO A O 1
ATOM 674 N N . ILE A 1 92 ? -7.919 1.137 14.985 1.00 97.06 92 ILE A N 1
ATOM 675 C CA . ILE A 1 92 ? -8.456 -0.023 15.697 1.00 97.06 92 ILE A CA 1
ATOM 676 C C . ILE A 1 92 ? -9.112 0.481 16.993 1.00 97.06 92 ILE A C 1
ATOM 678 O O . ILE A 1 92 ? -8.498 1.279 17.701 1.00 97.06 92 ILE A O 1
ATOM 682 N N . ASP A 1 93 ? -10.349 0.046 17.259 1.00 82.44 93 ASP A N 1
ATOM 683 C CA . ASP A 1 93 ? -11.065 0.341 18.513 1.00 82.44 93 ASP A CA 1
ATOM 684 C C . ASP A 1 93 ? -10.449 -0.410 19.717 1.00 82.44 93 ASP A C 1
ATOM 686 O O . ASP A 1 93 ? -10.015 -1.577 19.548 1.00 82.44 93 ASP A O 1
#